Protein AF-A0A261CWB8-F1 (afdb_monomer_lite)

pLDDT: mean 84.19, std 17.43, range [40.41, 98.06]

Structure (mmCIF, N/CA/C/O backbone):
data_AF-A0A261CWB8-F1
#
_entry.id   AF-A0A261CWB8-F1
#
loop_
_atom_site.group_PDB
_atom_site.id
_atom_site.type_symbol
_atom_site.label_atom_id
_atom_site.label_alt_id
_atom_site.label_comp_id
_atom_site.label_asym_id
_atom_site.label_entity_id
_atom_site.label_seq_id
_atom_site.pdbx_PDB_ins_code
_atom_site.Cartn_x
_atom_site.Cartn_y
_atom_site.Cartn_z
_atom_site.occupancy
_atom_site.B_iso_or_equiv
_atom_site.auth_seq_id
_atom_site.auth_comp_id
_atom_site.auth_asym_id
_atom_site.auth_atom_id
_atom_site.pdbx_PDB_model_num
ATOM 1 N N . MET A 1 1 ? 9.024 10.465 -7.600 1.00 48.22 1 MET A N 1
ATOM 2 C CA . MET A 1 1 ? 10.133 10.387 -8.581 1.00 48.22 1 MET A CA 1
ATOM 3 C C . MET A 1 1 ? 10.247 8.922 -8.986 1.00 48.22 1 MET A C 1
ATOM 5 O O . MET A 1 1 ? 10.289 8.103 -8.082 1.00 48.22 1 MET A O 1
ATOM 9 N N . ARG A 1 2 ? 10.174 8.557 -10.276 1.00 52.19 2 ARG A N 1
ATOM 10 C CA . ARG A 1 2 ? 10.293 7.148 -10.704 1.00 52.19 2 ARG A CA 1
ATOM 11 C C . ARG A 1 2 ? 11.765 6.829 -10.959 1.00 52.19 2 ARG A C 1
ATOM 13 O O . ARG A 1 2 ? 12.374 7.481 -11.802 1.00 52.19 2 ARG A O 1
ATOM 20 N N . ASN A 1 3 ? 12.315 5.835 -10.265 1.00 57.06 3 ASN A N 1
ATOM 21 C CA . ASN A 1 3 ? 13.635 5.301 -10.591 1.00 57.06 3 ASN A CA 1
ATOM 22 C C . ASN A 1 3 ? 13.502 4.387 -11.813 1.00 57.06 3 ASN A C 1
ATOM 24 O O . ASN A 1 3 ? 13.061 3.242 -11.721 1.00 57.06 3 ASN A O 1
ATOM 28 N N . ILE A 1 4 ? 13.830 4.938 -12.979 1.00 59.16 4 ILE A N 1
ATOM 29 C CA . ILE A 1 4 ? 13.837 4.223 -14.253 1.00 59.16 4 ILE A CA 1
ATOM 30 C C . ILE A 1 4 ? 15.290 3.917 -14.591 1.00 59.16 4 ILE A C 1
ATOM 32 O O . ILE A 1 4 ? 16.113 4.826 -14.690 1.00 59.16 4 ILE A O 1
ATOM 36 N N . VAL A 1 5 ? 15.604 2.638 -14.774 1.00 58.69 5 VAL A N 1
ATOM 37 C CA . VAL A 1 5 ? 16.935 2.194 -15.189 1.00 58.69 5 VAL A CA 1
ATOM 38 C C . VAL A 1 5 ? 16.822 1.620 -16.595 1.00 58.69 5 VAL A C 1
ATOM 40 O O . VAL A 1 5 ? 15.931 0.821 -16.885 1.00 58.69 5 VAL A O 1
ATOM 43 N N . ARG A 1 6 ? 17.720 2.025 -17.496 1.00 47.94 6 ARG A N 1
ATOM 44 C CA . ARG A 1 6 ? 17.833 1.385 -18.811 1.00 47.94 6 ARG A CA 1
ATOM 45 C C . ARG A 1 6 ? 18.583 0.069 -18.666 1.00 47.94 6 ARG A C 1
ATOM 47 O O . ARG A 1 6 ? 19.760 0.068 -18.320 1.00 47.94 6 ARG A O 1
ATOM 54 N N . VAL A 1 7 ? 17.903 -1.029 -18.975 1.00 55.81 7 VAL A N 1
ATOM 55 C CA . VAL A 1 7 ? 18.493 -2.368 -19.085 1.00 55.81 7 VAL A CA 1
ATOM 56 C C . VAL A 1 7 ? 18.145 -2.885 -20.479 1.00 55.81 7 VAL A C 1
ATOM 58 O O . VAL A 1 7 ? 16.973 -2.914 -20.849 1.00 55.81 7 VAL A O 1
ATOM 61 N N . ASP A 1 8 ? 19.156 -3.222 -21.281 1.00 48.78 8 ASP A N 1
ATOM 62 C CA . ASP A 1 8 ? 19.003 -3.736 -22.656 1.00 48.78 8 ASP A CA 1
ATOM 63 C C . ASP A 1 8 ? 18.165 -2.841 -23.592 1.00 48.78 8 ASP A C 1
ATOM 65 O O . ASP A 1 8 ? 17.344 -3.311 -24.378 1.00 48.78 8 ASP A O 1
ATOM 69 N N . GLY A 1 9 ? 18.323 -1.517 -23.483 1.00 56.03 9 GLY A N 1
ATOM 70 C CA . GLY A 1 9 ? 17.604 -0.549 -24.325 1.00 56.03 9 GLY A CA 1
ATOM 71 C C . GLY A 1 9 ? 16.118 -0.375 -23.987 1.00 56.03 9 GLY A C 1
ATOM 72 O O . GLY A 1 9 ? 15.451 0.440 -24.622 1.00 56.03 9 GLY A O 1
ATOM 73 N N . LYS A 1 10 ? 15.605 -1.080 -22.971 1.00 52.06 10 LYS A N 1
ATOM 74 C CA . LYS A 1 10 ? 14.262 -0.883 -22.418 1.00 52.06 10 LYS A CA 1
ATOM 75 C C . LYS A 1 10 ? 14.351 -0.132 -21.093 1.00 52.06 10 LYS A C 1
ATOM 77 O O . LYS A 1 10 ? 15.201 -0.419 -20.250 1.00 52.06 10 LYS A O 1
ATOM 82 N N . GLU A 1 11 ? 13.472 0.845 -20.915 1.00 60.31 11 GLU A N 1
ATOM 83 C CA . GLU A 1 11 ? 13.252 1.480 -19.618 1.00 60.31 11 GLU A CA 1
ATOM 84 C C . GLU A 1 11 ? 12.562 0.464 -18.707 1.00 60.31 11 GLU A C 1
ATOM 86 O O . GLU A 1 11 ? 11.445 0.036 -18.986 1.00 60.31 11 GLU A O 1
ATOM 91 N N . ARG A 1 12 ? 13.259 0.019 -17.657 1.00 61.81 12 ARG A N 1
ATOM 92 C CA . ARG A 1 12 ? 12.686 -0.831 -16.615 1.00 61.81 12 ARG A CA 1
ATOM 93 C C . ARG A 1 12 ? 12.495 -0.010 -15.356 1.00 61.81 12 ARG A C 1
ATOM 95 O O . ARG A 1 12 ? 13.402 0.703 -14.917 1.00 61.81 12 ARG A O 1
ATOM 102 N N . PHE A 1 13 ? 11.312 -0.129 -14.772 1.00 64.56 13 PHE A N 1
ATOM 103 C CA . PHE A 1 13 ? 11.066 0.375 -13.437 1.00 64.56 13 PHE A CA 1
ATOM 104 C C . PHE A 1 13 ? 11.882 -0.457 -12.445 1.00 64.56 13 PHE A C 1
ATOM 106 O O . PHE A 1 13 ? 11.798 -1.684 -12.432 1.00 64.56 13 PHE A O 1
ATOM 113 N N . VAL A 1 14 ? 12.716 0.208 -11.646 1.00 65.88 14 VAL A N 1
ATOM 114 C CA . VAL A 1 14 ? 13.381 -0.426 -10.506 1.00 65.88 14 VAL A CA 1
ATOM 115 C C . VAL A 1 14 ? 12.728 0.159 -9.263 1.00 65.88 14 VAL A C 1
ATOM 117 O O . VAL A 1 14 ? 13.054 1.290 -8.886 1.00 65.88 14 VAL A O 1
ATOM 120 N N . PRO A 1 15 ? 11.765 -0.549 -8.650 1.00 71.12 15 PRO A N 1
ATOM 121 C CA . PRO A 1 15 ? 11.093 -0.033 -7.474 1.00 71.12 15 PRO A CA 1
ATOM 122 C C . PRO A 1 15 ? 12.106 0.150 -6.344 1.00 71.12 15 PRO A C 1
ATOM 124 O O . PRO A 1 15 ? 12.845 -0.767 -5.988 1.00 71.12 15 PRO A O 1
ATOM 127 N N . SER A 1 16 ? 12.137 1.352 -5.773 1.00 85.62 16 SER A N 1
ATOM 128 C CA . SER A 1 16 ? 12.710 1.567 -4.447 1.00 85.62 16 SER A CA 1
ATOM 129 C C . SER A 1 16 ? 11.615 1.409 -3.396 1.00 85.62 16 SER A C 1
ATOM 131 O O . SER A 1 16 ? 10.428 1.572 -3.701 1.00 85.62 16 SER A O 1
ATOM 133 N N . ILE A 1 17 ? 12.005 1.141 -2.149 1.00 90.62 17 ILE A N 1
ATOM 134 C CA . ILE A 1 17 ? 11.069 1.065 -1.019 1.00 90.62 17 ILE A CA 1
ATOM 135 C C . ILE A 1 17 ? 10.252 2.359 -0.922 1.00 90.62 17 ILE A C 1
ATOM 137 O O . ILE A 1 17 ? 9.040 2.309 -0.739 1.00 90.62 17 ILE A O 1
ATOM 141 N N . GLU A 1 18 ? 10.886 3.517 -1.113 1.00 90.69 18 GLU A N 1
ATOM 142 C CA . GLU A 1 18 ? 10.231 4.829 -1.081 1.00 90.69 18 GLU A CA 1
ATOM 143 C C . GLU A 1 18 ? 9.221 4.991 -2.214 1.00 90.69 18 GLU A C 1
ATOM 145 O O . GLU A 1 18 ? 8.178 5.611 -2.023 1.00 90.69 18 GLU A O 1
ATOM 150 N N . THR A 1 19 ? 9.508 4.428 -3.390 1.00 90.12 19 THR A N 1
ATOM 151 C CA . THR A 1 19 ? 8.592 4.516 -4.531 1.00 90.12 19 THR A CA 1
ATOM 152 C C . THR A 1 19 ? 7.354 3.656 -4.304 1.00 90.12 19 THR A C 1
ATOM 154 O O . THR A 1 19 ? 6.242 4.142 -4.500 1.00 90.12 19 THR A O 1
ATOM 157 N N . ILE A 1 20 ? 7.539 2.416 -3.834 1.00 92.31 20 ILE A N 1
ATOM 158 C CA . ILE A 1 20 ? 6.433 1.523 -3.456 1.00 92.31 20 ILE A CA 1
ATOM 159 C C . ILE A 1 20 ? 5.598 2.186 -2.354 1.00 92.31 20 ILE A C 1
ATOM 161 O O . ILE A 1 20 ? 4.376 2.254 -2.459 1.00 92.31 20 ILE A O 1
ATOM 165 N N . ARG A 1 21 ? 6.260 2.726 -1.322 1.00 94.62 21 ARG A N 1
ATOM 166 C CA . ARG A 1 21 ? 5.613 3.426 -0.207 1.00 94.62 21 ARG A CA 1
ATOM 167 C C . ARG A 1 21 ? 4.755 4.583 -0.688 1.00 94.62 21 ARG A C 1
ATOM 169 O O . ARG A 1 21 ? 3.573 4.621 -0.377 1.00 94.62 21 ARG A O 1
ATOM 176 N N . PHE A 1 22 ? 5.340 5.493 -1.461 1.00 93.50 22 PHE A N 1
ATOM 177 C CA . PHE A 1 22 ? 4.653 6.684 -1.945 1.00 93.50 22 PHE A CA 1
ATOM 178 C C . PHE A 1 22 ? 3.409 6.336 -2.768 1.00 93.50 22 PHE A C 1
ATOM 180 O O . PHE A 1 22 ? 2.365 6.971 -2.621 1.00 93.50 22 PHE A O 1
ATOM 187 N N . GLU A 1 23 ? 3.504 5.327 -3.635 1.00 94.56 23 GLU A N 1
ATOM 188 C CA . GLU A 1 23 ? 2.369 4.905 -4.447 1.00 94.56 23 GLU A CA 1
ATOM 189 C C . GLU A 1 23 ? 1.262 4.260 -3.607 1.00 94.56 23 GLU A C 1
ATOM 191 O O . GLU A 1 23 ? 0.094 4.616 -3.768 1.00 94.56 23 GLU A O 1
ATOM 196 N N . LEU A 1 24 ? 1.614 3.356 -2.690 1.00 95.00 24 LEU A N 1
ATOM 197 C CA . LEU A 1 24 ? 0.650 2.726 -1.788 1.00 95.00 24 LEU A CA 1
ATOM 198 C C . LEU A 1 24 ? -0.030 3.747 -0.874 1.00 95.00 24 LEU A C 1
ATOM 200 O O . LEU A 1 24 ? -1.248 3.718 -0.741 1.00 95.00 24 LEU A O 1
ATOM 204 N N . GLU A 1 25 ? 0.722 4.691 -0.305 1.00 94.81 25 GLU A N 1
ATOM 205 C CA . GLU A 1 25 ? 0.156 5.802 0.467 1.00 94.81 25 GLU A CA 1
ATOM 206 C C . GLU A 1 25 ? -0.823 6.612 -0.386 1.00 94.81 25 GLU A C 1
ATOM 208 O O . GLU A 1 25 ? -1.930 6.901 0.056 1.00 94.81 25 GLU A O 1
ATOM 213 N N . GLY A 1 26 ? -0.466 6.931 -1.634 1.00 94.69 26 GLY A N 1
ATOM 214 C CA . GLY A 1 26 ? -1.362 7.616 -2.565 1.00 94.69 26 GLY A CA 1
ATOM 215 C C . GLY A 1 26 ? -2.651 6.839 -2.855 1.00 94.69 26 GLY A C 1
ATOM 216 O O . GLY A 1 26 ? -3.717 7.444 -2.935 1.00 94.69 26 GLY A O 1
ATOM 217 N N . ARG A 1 27 ? -2.560 5.510 -2.973 1.00 94.44 27 ARG A N 1
ATOM 218 C CA . ARG A 1 27 ? -3.691 4.602 -3.230 1.00 94.44 27 ARG A CA 1
ATOM 219 C C . ARG A 1 27 ? -4.581 4.343 -2.020 1.00 94.44 27 ARG A C 1
ATOM 221 O O . ARG A 1 27 ? -5.658 3.807 -2.221 1.00 94.44 27 ARG A O 1
ATOM 228 N N . LEU A 1 28 ? -4.122 4.635 -0.806 1.00 95.31 28 LEU A N 1
ATOM 229 C CA . LEU A 1 28 ? -4.903 4.447 0.420 1.00 95.31 28 LEU A CA 1
ATOM 230 C C . LEU A 1 28 ? -5.564 5.743 0.907 1.00 95.31 28 LEU A C 1
ATOM 232 O O . LEU A 1 28 ? -6.445 5.688 1.759 1.00 95.31 28 LEU A O 1
ATOM 236 N N . ARG A 1 29 ? -5.179 6.906 0.364 1.00 93.88 29 ARG A N 1
ATOM 237 C CA . ARG A 1 29 ? -5.759 8.212 0.735 1.00 93.88 29 ARG A CA 1
ATOM 238 C C . ARG A 1 29 ? -7.262 8.308 0.505 1.00 93.88 29 ARG A C 1
ATOM 240 O O . ARG A 1 29 ? -7.952 8.998 1.240 1.00 93.88 29 ARG A O 1
ATOM 247 N N . ASP A 1 30 ? -7.770 7.659 -0.531 1.00 90.56 30 ASP A N 1
ATOM 248 C CA . ASP A 1 30 ? -9.190 7.686 -0.887 1.00 90.56 30 ASP A CA 1
ATOM 249 C C . ASP A 1 30 ? -10.073 6.893 0.087 1.00 90.56 30 ASP A C 1
ATOM 251 O O . ASP A 1 30 ? -11.274 7.140 0.169 1.00 9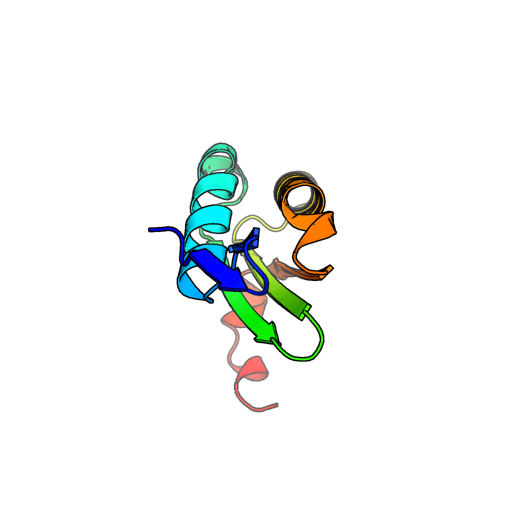0.56 30 ASP A O 1
ATOM 255 N N . VAL A 1 31 ? -9.477 5.964 0.834 1.00 93.88 31 VAL A N 1
ATOM 256 C CA . VAL A 1 31 ? -10.142 5.137 1.849 1.00 93.88 31 VAL A CA 1
ATOM 257 C C . VAL A 1 31 ? -9.685 5.480 3.272 1.00 93.88 31 VAL A C 1
ATOM 259 O O . VAL A 1 31 ? -10.127 4.841 4.226 1.00 93.88 31 VAL A O 1
ATOM 262 N N . GLU A 1 32 ? -8.841 6.507 3.436 1.00 94.00 32 GLU A N 1
ATOM 263 C CA . GLU A 1 32 ? -8.210 6.901 4.706 1.00 94.00 32 GLU A CA 1
ATOM 264 C C . GLU A 1 32 ? -9.236 7.178 5.814 1.00 94.00 32 GLU A C 1
ATOM 266 O O . GLU A 1 32 ? -9.067 6.719 6.944 1.00 94.00 32 GLU A O 1
ATOM 271 N N . GLU A 1 33 ? -10.345 7.846 5.483 1.00 94.31 33 GLU A N 1
ATOM 272 C CA . GLU A 1 33 ? -11.433 8.119 6.434 1.00 94.31 33 GLU A CA 1
ATOM 273 C C . GLU A 1 33 ? -12.063 6.831 6.992 1.00 94.31 33 GLU A C 1
ATOM 275 O O . GLU A 1 33 ? -12.448 6.778 8.160 1.00 94.31 33 GLU A O 1
ATOM 280 N N . SER A 1 34 ? -12.136 5.776 6.174 1.00 94.56 34 SER A N 1
ATOM 281 C CA . SER A 1 34 ? -12.725 4.490 6.551 1.00 94.56 34 SER A CA 1
ATOM 282 C C . SER A 1 34 ? -11.737 3.608 7.316 1.00 94.56 34 SER A C 1
ATOM 284 O O . SER A 1 34 ? -12.109 2.987 8.311 1.00 94.56 34 SER A O 1
ATOM 286 N N . ILE A 1 35 ? -10.476 3.540 6.880 1.00 94.38 35 ILE A N 1
ATOM 287 C CA . ILE A 1 35 ? -9.457 2.642 7.461 1.00 94.38 35 ILE A CA 1
ATOM 288 C C . ILE A 1 35 ? -8.779 3.233 8.711 1.00 94.38 35 ILE A C 1
ATOM 290 O O . ILE A 1 35 ? -8.226 2.495 9.534 1.00 94.38 35 ILE A O 1
ATOM 294 N N . GLY A 1 36 ? -8.857 4.554 8.891 1.00 92.75 36 GLY A N 1
ATOM 295 C CA . GLY A 1 36 ? -8.202 5.280 9.974 1.00 92.75 36 GLY A CA 1
ATOM 296 C C . GLY A 1 36 ? -6.687 5.380 9.779 1.00 92.75 36 GLY A C 1
ATOM 297 O O . GLY A 1 36 ? -6.171 5.291 8.664 1.00 92.75 36 GLY A O 1
ATOM 298 N N . LYS A 1 37 ? -5.932 5.567 10.874 1.00 87.44 37 LYS A N 1
ATOM 299 C CA . LYS A 1 37 ? -4.467 5.672 10.772 1.00 87.44 37 LYS A CA 1
ATOM 300 C C . LYS A 1 37 ? -3.896 4.392 10.177 1.00 87.44 37 LYS A C 1
ATOM 302 O O . LYS A 1 37 ? -4.266 3.295 10.605 1.00 87.44 37 LYS A O 1
ATOM 307 N N . THR A 1 38 ? -2.962 4.573 9.250 1.00 91.12 38 THR A N 1
ATOM 308 C CA . THR A 1 38 ? -2.294 3.488 8.537 1.00 91.12 38 THR A CA 1
ATOM 309 C C . THR A 1 38 ? -0.787 3.537 8.762 1.00 91.12 38 THR A C 1
ATOM 311 O O . THR A 1 38 ? -0.180 4.605 8.694 1.00 91.12 38 THR A O 1
ATOM 314 N N . HIS A 1 39 ? -0.172 2.380 8.999 1.00 92.12 39 HIS A N 1
ATOM 315 C CA . HIS A 1 39 ? 1.279 2.210 8.980 1.00 92.12 39 HIS A CA 1
ATOM 316 C C . HIS A 1 39 ? 1.667 1.151 7.945 1.00 92.12 39 HIS A C 1
ATOM 318 O O . HIS A 1 39 ? 1.111 0.055 7.939 1.00 92.12 39 HIS A O 1
ATOM 324 N N . LEU A 1 40 ? 2.627 1.477 7.075 1.00 93.88 40 LEU A N 1
ATOM 325 C CA . LEU A 1 40 ? 3.111 0.571 6.032 1.00 93.88 40 LEU A CA 1
ATOM 326 C C . LEU A 1 40 ? 4.526 0.078 6.346 1.00 93.88 40 LEU A C 1
ATOM 328 O O . LEU A 1 40 ? 5.480 0.864 6.371 1.00 93.88 40 LEU A O 1
ATOM 332 N N . SER A 1 41 ? 4.671 -1.233 6.500 1.00 93.75 41 SER A N 1
ATOM 333 C CA . SER A 1 41 ? 5.961 -1.924 6.500 1.00 93.75 41 SER A CA 1
ATOM 334 C C . SER A 1 41 ? 6.226 -2.463 5.100 1.00 93.75 41 SER A C 1
ATOM 336 O O . SER A 1 41 ? 5.376 -3.148 4.538 1.00 93.75 41 SER A O 1
ATOM 338 N N . ILE A 1 42 ? 7.367 -2.120 4.501 1.00 94.81 42 ILE A N 1
ATOM 339 C CA . ILE A 1 42 ? 7.679 -2.485 3.113 1.00 94.81 42 ILE A CA 1
ATOM 340 C C . ILE A 1 42 ? 9.087 -3.056 3.054 1.00 94.81 42 ILE A C 1
ATOM 342 O O . ILE A 1 42 ? 10.043 -2.414 3.493 1.00 94.81 42 ILE A O 1
ATOM 346 N N . ARG A 1 43 ? 9.214 -4.243 2.461 1.00 94.56 43 ARG A N 1
ATOM 347 C CA . ARG A 1 43 ? 10.491 -4.891 2.157 1.00 94.56 43 ARG A CA 1
ATOM 348 C C . ARG A 1 43 ? 10.573 -5.158 0.661 1.00 94.56 43 ARG A C 1
ATOM 350 O O . ARG A 1 43 ? 9.666 -5.748 0.083 1.00 94.56 43 ARG A O 1
ATOM 357 N N . TRP A 1 44 ? 11.674 -4.739 0.049 1.00 92.88 44 TRP A N 1
ATOM 358 C CA . TRP A 1 44 ? 11.960 -4.998 -1.359 1.00 92.88 44 TRP A CA 1
ATOM 359 C C . TRP A 1 44 ? 13.039 -6.072 -1.495 1.00 92.88 44 TRP A C 1
ATOM 361 O O . TRP A 1 44 ? 14.136 -5.923 -0.955 1.00 92.88 44 TRP A O 1
ATOM 371 N N . GLU A 1 45 ? 12.732 -7.144 -2.225 1.00 92.69 45 GLU A N 1
ATOM 372 C CA . GLU A 1 45 ? 13.647 -8.246 -2.513 1.00 92.69 45 GLU A CA 1
ATOM 373 C C . GLU A 1 45 ? 13.999 -8.255 -4.015 1.00 92.69 45 GLU A C 1
ATOM 375 O O . GLU A 1 45 ? 13.295 -8.865 -4.824 1.00 92.69 45 GLU A O 1
ATOM 380 N N . PRO A 1 46 ? 15.090 -7.586 -4.436 1.00 87.12 46 PRO A N 1
ATOM 381 C CA . PRO A 1 46 ? 15.385 -7.374 -5.856 1.00 87.12 46 PRO A CA 1
ATOM 382 C C . PRO A 1 46 ? 15.702 -8.664 -6.621 1.00 87.12 46 PRO A C 1
ATOM 384 O O . PRO A 1 46 ? 15.409 -8.759 -7.810 1.00 87.12 46 PRO A O 1
ATOM 387 N N . MET A 1 47 ? 16.293 -9.657 -5.950 1.00 88.62 47 MET A N 1
ATOM 388 C CA . MET A 1 47 ? 16.680 -10.927 -6.574 1.00 88.62 47 MET A CA 1
ATOM 389 C C . MET A 1 47 ? 15.467 -11.792 -6.926 1.00 88.62 47 MET A C 1
ATOM 391 O O . MET A 1 47 ? 15.434 -12.392 -7.996 1.00 88.62 47 MET A O 1
ATOM 395 N N . SER A 1 48 ? 14.474 -11.843 -6.037 1.00 91.44 48 SER A N 1
ATOM 396 C CA . SER A 1 48 ? 13.219 -12.576 -6.238 1.00 91.44 48 SER A CA 1
ATOM 397 C C . SER A 1 48 ? 12.161 -11.739 -6.962 1.00 91.44 48 SER A C 1
ATOM 399 O O . SER A 1 48 ? 11.158 -12.294 -7.402 1.00 91.44 48 SER A O 1
ATOM 401 N N . LYS A 1 49 ? 12.389 -10.425 -7.113 1.00 92.75 49 LYS A N 1
ATOM 402 C CA . LYS A 1 49 ? 11.403 -9.440 -7.580 1.00 92.75 49 LYS A CA 1
ATOM 403 C C . LYS A 1 49 ? 10.106 -9.533 -6.781 1.00 92.75 49 LYS A C 1
ATOM 405 O O . LYS A 1 49 ? 9.022 -9.647 -7.349 1.00 92.75 49 LYS A O 1
ATOM 410 N N . VAL A 1 50 ? 10.235 -9.508 -5.458 1.00 94.31 50 VAL A N 1
ATOM 411 C CA . VAL A 1 50 ? 9.098 -9.539 -4.535 1.00 94.31 50 VAL A CA 1
ATOM 412 C C . VAL A 1 50 ? 9.085 -8.263 -3.704 1.00 94.31 50 VAL A C 1
ATOM 414 O O . VAL A 1 50 ? 10.085 -7.895 -3.085 1.00 94.31 50 VAL A O 1
ATOM 417 N N . ALA A 1 51 ? 7.936 -7.596 -3.673 1.00 95.50 51 ALA A N 1
ATOM 418 C CA . ALA A 1 51 ? 7.634 -6.559 -2.701 1.00 95.50 51 ALA A CA 1
ATOM 419 C C . ALA A 1 51 ? 6.758 -7.165 -1.602 1.00 95.50 51 ALA A C 1
ATOM 421 O O . ALA A 1 51 ? 5.673 -7.665 -1.892 1.00 95.50 51 ALA A O 1
ATOM 422 N N . ARG A 1 52 ? 7.219 -7.117 -0.350 1.00 96.88 52 ARG A N 1
ATOM 423 C CA . ARG A 1 52 ? 6.420 -7.526 0.810 1.00 96.88 52 ARG A CA 1
ATOM 424 C C . ARG A 1 52 ? 5.862 -6.307 1.519 1.00 96.88 52 ARG A C 1
ATOM 426 O O . ARG A 1 52 ? 6.630 -5.394 1.830 1.00 96.88 52 ARG A O 1
ATOM 433 N N . VAL A 1 53 ? 4.561 -6.299 1.782 1.00 96.44 53 VAL A N 1
ATOM 434 C CA . VAL A 1 53 ? 3.841 -5.149 2.337 1.00 96.44 53 VAL A CA 1
ATOM 435 C C . VAL A 1 53 ? 2.985 -5.571 3.527 1.00 96.44 53 VAL A C 1
ATOM 437 O O . VAL A 1 53 ? 2.025 -6.313 3.377 1.00 96.44 53 VAL A O 1
ATOM 440 N N . GLY A 1 54 ? 3.297 -5.049 4.709 1.00 96.44 54 GLY A N 1
ATOM 441 C CA . GLY A 1 54 ? 2.406 -5.101 5.866 1.00 96.44 54 GLY A CA 1
ATOM 442 C C . GLY A 1 54 ? 1.628 -3.795 5.981 1.00 96.44 54 GLY A C 1
ATOM 443 O O . GLY A 1 54 ? 2.241 -2.742 6.175 1.00 96.44 54 GLY A O 1
ATOM 444 N N . ALA A 1 55 ? 0.301 -3.851 5.869 1.00 95.56 55 ALA A N 1
ATOM 445 C CA . ALA A 1 55 ? -0.586 -2.709 6.062 1.00 95.56 55 ALA A CA 1
ATOM 446 C C . ALA A 1 55 ? -1.276 -2.800 7.427 1.00 95.56 55 ALA A C 1
ATOM 448 O O . ALA A 1 55 ? -2.155 -3.631 7.643 1.00 95.56 55 ALA A O 1
ATOM 449 N N . CYS A 1 56 ? -0.881 -1.933 8.355 1.00 94.94 56 CYS A N 1
ATOM 450 C CA . CYS A 1 56 ? -1.483 -1.865 9.682 1.00 94.94 56 CYS A CA 1
ATOM 451 C C . CYS A 1 56 ? -2.553 -0.776 9.681 1.00 94.94 56 CYS A C 1
ATOM 453 O O . CYS A 1 56 ? -2.208 0.379 9.431 1.00 94.94 56 CYS A O 1
ATOM 455 N N . ILE A 1 57 ? -3.811 -1.110 9.971 1.00 95.12 57 ILE A N 1
ATOM 456 C CA . ILE A 1 57 ? -4.927 -0.147 9.956 1.00 95.12 57 ILE A CA 1
ATOM 457 C C . ILE A 1 57 ? -5.624 -0.050 11.308 1.00 95.12 57 ILE A C 1
ATOM 459 O O . ILE A 1 57 ? -5.714 -1.026 12.050 1.00 95.12 57 ILE A O 1
ATOM 463 N N . THR A 1 58 ? -6.126 1.138 11.636 1.00 93.94 58 THR A N 1
ATOM 464 C CA . THR A 1 58 ? -6.797 1.385 12.923 1.00 93.94 58 THR A CA 1
ATOM 465 C C . THR A 1 58 ? -8.172 0.734 12.972 1.00 93.94 58 THR A C 1
ATOM 467 O O . THR A 1 58 ? -8.487 0.008 13.912 1.00 93.94 58 THR A O 1
ATOM 470 N N . ASN A 1 59 ? -8.989 0.969 11.947 1.00 94.75 59 ASN A N 1
ATOM 471 C CA . ASN A 1 59 ? -10.357 0.472 11.890 1.00 94.75 59 ASN A CA 1
ATOM 472 C C . ASN A 1 59 ? -10.363 -0.927 11.272 1.00 94.75 59 ASN A C 1
ATOM 474 O O . ASN A 1 59 ? -10.803 -1.121 10.143 1.00 94.75 59 ASN A O 1
ATOM 478 N N . TYR A 1 60 ? -9.829 -1.912 11.990 1.00 93.56 60 TYR A N 1
ATOM 479 C CA . TYR A 1 60 ? -9.748 -3.285 11.494 1.00 93.56 60 TYR A CA 1
ATOM 480 C C . TYR A 1 60 ? -11.090 -4.019 11.635 1.00 93.56 60 TYR A C 1
ATOM 482 O O . TYR A 1 60 ? -11.274 -4.893 12.481 1.00 93.56 60 TYR A O 1
ATOM 490 N N . THR A 1 61 ? -12.050 -3.643 10.796 1.00 95.94 61 THR A N 1
ATOM 491 C CA . THR A 1 61 ? -13.291 -4.392 10.569 1.00 95.94 61 THR A CA 1
ATOM 492 C C . THR A 1 61 ? -13.289 -4.980 9.156 1.00 95.94 61 THR A C 1
ATOM 494 O O . THR A 1 61 ? -12.340 -4.788 8.390 1.00 95.94 61 THR A O 1
ATOM 497 N N . TRP A 1 62 ? -14.320 -5.750 8.804 1.00 95.88 62 TRP A N 1
ATOM 498 C CA . TRP A 1 62 ? -14.390 -6.410 7.500 1.00 95.88 62 TRP A CA 1
ATOM 499 C C . TRP A 1 62 ? -14.324 -5.408 6.340 1.00 95.88 62 TRP A C 1
ATOM 501 O O . TRP A 1 62 ? -13.481 -5.553 5.458 1.00 95.88 62 TRP A O 1
ATOM 511 N N . GLU A 1 63 ? -15.155 -4.367 6.353 1.00 96.94 63 GLU A N 1
ATOM 512 C CA . GLU A 1 63 ? -15.271 -3.420 5.241 1.00 96.94 63 GLU A CA 1
ATOM 513 C C . GLU A 1 63 ? -13.973 -2.630 4.982 1.00 96.94 63 GLU A C 1
ATOM 515 O O . GLU A 1 63 ? -13.500 -2.651 3.845 1.00 96.94 63 GLU A O 1
ATOM 520 N N . PRO A 1 64 ? -13.322 -1.997 5.979 1.00 96.12 64 PRO A N 1
ATOM 521 C CA . PRO A 1 64 ? -12.046 -1.317 5.777 1.00 96.12 64 PRO A CA 1
ATOM 522 C C . PRO A 1 64 ? -10.929 -2.276 5.353 1.00 96.12 64 PRO A C 1
ATOM 524 O O . PRO A 1 64 ? -10.125 -1.937 4.487 1.00 96.12 64 PRO A O 1
ATOM 527 N N . ARG A 1 65 ? -10.897 -3.505 5.891 1.00 96.88 65 ARG A N 1
ATOM 528 C CA . ARG A 1 65 ? -9.940 -4.532 5.452 1.00 96.88 65 ARG A CA 1
ATOM 529 C C . ARG A 1 65 ? -10.124 -4.872 3.973 1.00 96.88 65 ARG A C 1
ATOM 531 O O . ARG A 1 65 ? -9.134 -4.983 3.253 1.00 96.88 65 ARG A O 1
ATOM 538 N N . MET A 1 66 ? -11.366 -5.014 3.511 1.00 98.06 66 MET A N 1
ATOM 539 C CA . MET A 1 66 ? -11.662 -5.277 2.100 1.00 98.06 66 MET A CA 1
ATOM 540 C C . MET A 1 66 ? -11.263 -4.104 1.200 1.00 98.06 66 MET A C 1
ATOM 542 O O . MET A 1 66 ? -10.699 -4.330 0.135 1.00 98.06 66 MET A O 1
ATOM 546 N N . GLN A 1 67 ? -11.455 -2.862 1.649 1.00 97.50 67 GLN A N 1
ATOM 547 C CA . GLN A 1 67 ? -11.002 -1.678 0.911 1.00 97.50 67 GLN A CA 1
ATOM 548 C C . GLN A 1 67 ? -9.475 -1.656 0.733 1.00 97.50 67 GLN A C 1
ATOM 550 O O . GLN A 1 67 ? -8.982 -1.426 -0.372 1.00 97.50 67 GLN A O 1
ATOM 555 N N . VAL A 1 68 ? -8.709 -1.956 1.789 1.00 97.19 68 VAL A N 1
ATOM 556 C CA . VAL A 1 68 ? -7.242 -2.070 1.694 1.00 97.19 68 VAL A CA 1
ATOM 557 C C . VAL A 1 68 ? -6.843 -3.208 0.755 1.00 97.19 68 VAL A C 1
ATOM 559 O O . VAL A 1 68 ? -5.980 -3.022 -0.104 1.00 97.19 68 VAL A O 1
ATOM 562 N N . LEU A 1 69 ? -7.492 -4.371 0.878 1.00 97.31 69 LEU A N 1
ATOM 563 C CA . LEU A 1 69 ? -7.249 -5.529 0.018 1.00 97.31 69 LEU A CA 1
ATOM 564 C C . LEU A 1 69 ? -7.448 -5.181 -1.462 1.00 97.31 69 LEU A C 1
ATOM 566 O O . LEU A 1 69 ? -6.589 -5.490 -2.283 1.00 97.31 69 LEU A O 1
ATOM 570 N N . GLU A 1 70 ? -8.543 -4.503 -1.807 1.00 97.50 70 GLU A N 1
ATOM 571 C CA . GLU A 1 70 ? -8.817 -4.073 -3.180 1.00 97.50 70 GLU A CA 1
ATOM 572 C C . GLU A 1 70 ? -7.710 -3.167 -3.730 1.00 97.50 70 GLU A C 1
ATOM 574 O O . GLU A 1 70 ? -7.264 -3.354 -4.865 1.00 97.50 70 GLU A O 1
ATOM 579 N N . ARG A 1 71 ? -7.215 -2.217 -2.928 1.00 96.69 71 ARG A N 1
ATOM 580 C CA . ARG A 1 71 ? -6.126 -1.314 -3.333 1.00 96.69 71 ARG A CA 1
ATOM 581 C C . ARG A 1 71 ? -4.794 -2.041 -3.508 1.00 96.69 71 ARG A C 1
ATOM 583 O O . ARG A 1 71 ? -4.080 -1.752 -4.471 1.00 96.69 71 ARG A O 1
ATOM 590 N N . LEU A 1 72 ? -4.482 -3.011 -2.648 1.00 96.56 72 LEU A N 1
ATOM 591 C CA . LEU A 1 72 ? -3.283 -3.850 -2.771 1.00 96.56 72 LEU A CA 1
ATOM 592 C C . LEU A 1 72 ? -3.348 -4.762 -4.004 1.00 96.56 72 LEU A C 1
ATOM 594 O O . LEU A 1 72 ? -2.375 -4.853 -4.751 1.00 96.56 72 LEU A O 1
ATOM 598 N N . VAL A 1 73 ? -4.506 -5.361 -4.287 1.00 96.56 73 VAL A N 1
ATOM 599 C CA . VAL A 1 73 ? -4.717 -6.165 -5.502 1.00 96.56 73 VAL A CA 1
ATOM 600 C C . VAL A 1 73 ? -4.584 -5.304 -6.760 1.00 96.56 73 VAL A C 1
ATOM 602 O O . VAL A 1 73 ? -3.914 -5.704 -7.711 1.00 96.56 73 VAL A O 1
ATOM 605 N N . GLN A 1 74 ? -5.154 -4.097 -6.772 1.00 96.31 74 GLN A N 1
ATOM 606 C CA . GLN A 1 74 ? -4.996 -3.155 -7.888 1.00 96.31 74 GLN A CA 1
ATOM 607 C C . GLN A 1 74 ? -3.539 -2.712 -8.073 1.00 96.31 74 GLN A C 1
ATOM 609 O O . GLN A 1 74 ? -3.094 -2.520 -9.205 1.00 96.31 74 GLN A O 1
ATOM 614 N N . PHE A 1 75 ? -2.790 -2.541 -6.981 1.00 95.19 75 PHE A N 1
ATOM 615 C CA . PHE A 1 75 ? -1.359 -2.255 -7.036 1.00 95.19 75 PHE A CA 1
ATOM 616 C C . PHE A 1 75 ? -0.583 -3.425 -7.655 1.00 95.19 75 PHE A C 1
ATOM 618 O O . PHE A 1 75 ? 0.177 -3.215 -8.597 1.00 95.19 75 PHE A O 1
ATOM 625 N N . GLN A 1 76 ? -0.842 -4.661 -7.215 1.00 95.06 76 GLN A N 1
ATOM 626 C CA . GLN A 1 76 ? -0.238 -5.860 -7.802 1.00 95.06 76 GLN A CA 1
ATOM 627 C C . GLN A 1 76 ? -0.546 -5.983 -9.300 1.00 95.06 76 GLN A C 1
ATOM 629 O O . GLN A 1 76 ? 0.348 -6.275 -10.086 1.00 95.06 76 GLN A O 1
ATOM 634 N N . GLN A 1 77 ? -1.791 -5.739 -9.713 1.00 95.56 77 GLN A N 1
ATOM 635 C CA . GLN A 1 77 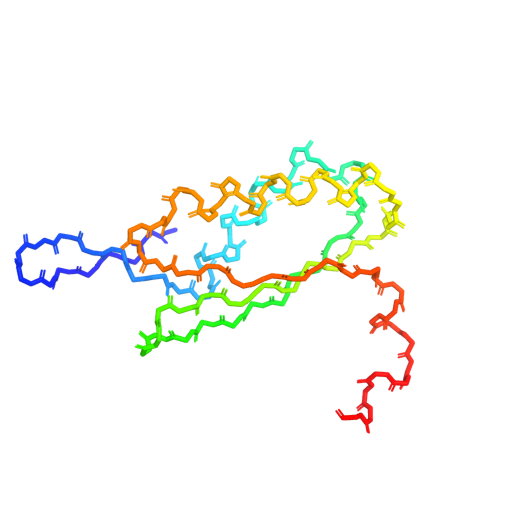? -2.180 -5.791 -11.126 1.00 95.56 77 GLN A CA 1
ATOM 636 C C . GLN A 1 77 ? -1.452 -4.737 -11.968 1.00 95.56 77 GLN A C 1
ATOM 638 O O . GLN A 1 77 ? -1.020 -5.038 -13.077 1.00 95.56 77 GLN A O 1
ATOM 643 N N . ALA A 1 78 ? -1.279 -3.521 -11.441 1.00 94.00 78 ALA A N 1
ATOM 644 C CA . ALA A 1 78 ? -0.569 -2.445 -12.132 1.00 94.00 78 ALA A CA 1
ATOM 645 C C . ALA A 1 78 ? 0.935 -2.725 -12.319 1.00 94.00 78 ALA A C 1
ATOM 647 O O . ALA A 1 78 ? 1.549 -2.142 -13.209 1.00 94.00 78 ALA A O 1
ATOM 648 N N . HIS A 1 79 ? 1.503 -3.619 -11.505 1.00 92.38 79 HIS A N 1
ATOM 649 C CA . HIS A 1 79 ? 2.924 -3.972 -11.495 1.00 92.38 79 HIS A CA 1
ATOM 650 C C . HIS A 1 79 ? 3.191 -5.454 -11.780 1.00 92.38 79 HIS A C 1
ATOM 652 O O . HIS A 1 79 ? 4.278 -5.950 -11.484 1.00 92.38 79 HIS A O 1
ATOM 658 N N . ALA A 1 80 ? 2.228 -6.165 -12.374 1.00 91.62 80 ALA A N 1
ATOM 659 C CA . ALA A 1 80 ? 2.314 -7.610 -12.582 1.00 91.62 80 ALA A CA 1
ATOM 660 C C . ALA A 1 80 ? 3.537 -8.034 -13.422 1.00 91.62 80 ALA A C 1
ATOM 662 O O . ALA A 1 80 ? 4.070 -9.125 -13.224 1.00 91.62 80 ALA A O 1
ATOM 663 N N . ASP A 1 81 ? 4.003 -7.160 -14.319 1.00 90.31 81 ASP A N 1
ATOM 664 C CA . ASP A 1 81 ? 5.194 -7.384 -15.149 1.00 90.31 81 ASP A CA 1
ATOM 665 C C . ASP A 1 81 ? 6.516 -7.012 -14.442 1.00 90.31 81 ASP A C 1
ATOM 667 O O . ASP A 1 81 ? 7.600 -7.413 -14.883 1.00 90.31 81 ASP A O 1
ATOM 671 N N . ASP A 1 82 ? 6.445 -6.250 -13.345 1.00 89.50 82 ASP A N 1
ATOM 672 C CA . ASP A 1 82 ? 7.607 -5.715 -12.635 1.00 89.50 82 ASP A CA 1
ATOM 673 C C . ASP A 1 82 ? 8.026 -6.615 -11.461 1.00 89.50 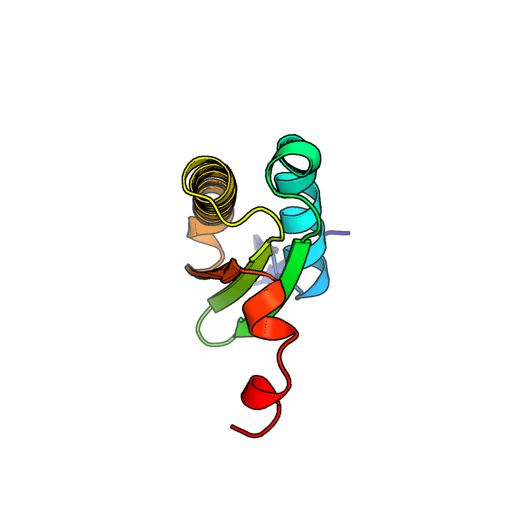82 ASP A C 1
ATOM 675 O O . ASP A 1 82 ? 9.207 -6.961 -11.333 1.00 89.50 82 ASP A O 1
ATOM 679 N N . PHE A 1 83 ? 7.072 -6.979 -10.596 1.00 91.81 83 PHE A N 1
ATOM 680 C CA . PHE A 1 83 ? 7.306 -7.742 -9.367 1.00 91.81 83 PHE A CA 1
ATOM 681 C C . PHE A 1 83 ? 6.044 -8.452 -8.861 1.00 91.81 83 PHE A C 1
ATOM 683 O O . PHE A 1 83 ? 4.918 -8.065 -9.163 1.00 91.81 83 PHE A O 1
ATOM 690 N N . ALA A 1 84 ? 6.234 -9.473 -8.024 1.00 94.69 84 ALA A N 1
ATOM 691 C CA . ALA A 1 84 ? 5.156 -10.067 -7.243 1.00 94.69 84 ALA A CA 1
ATOM 692 C C . ALA A 1 84 ? 4.934 -9.280 -5.944 1.00 94.69 84 ALA A C 1
ATOM 694 O O . ALA A 1 84 ? 5.890 -8.834 -5.304 1.00 94.69 84 ALA A O 1
ATOM 695 N N . LEU A 1 85 ? 3.671 -9.136 -5.546 1.00 96.06 85 LEU A N 1
ATOM 696 C CA . LEU A 1 85 ? 3.292 -8.538 -4.272 1.00 96.06 85 LEU A CA 1
ATOM 697 C C . LEU A 1 85 ? 2.912 -9.643 -3.287 1.00 96.06 85 LEU A C 1
ATOM 699 O O . LEU A 1 85 ? 2.058 -10.473 -3.585 1.00 96.06 85 LEU A O 1
ATOM 703 N N . ASP A 1 86 ? 3.535 -9.621 -2.119 1.00 97.25 86 ASP A N 1
ATOM 704 C CA . ASP A 1 86 ? 3.149 -10.412 -0.954 1.00 97.25 86 ASP A CA 1
ATOM 705 C C . ASP A 1 86 ? 2.684 -9.438 0.127 1.00 97.25 86 ASP A C 1
ATOM 707 O O . ASP A 1 86 ? 3.364 -8.443 0.391 1.00 97.25 86 ASP A O 1
ATOM 711 N N . PHE A 1 87 ? 1.507 -9.649 0.708 1.00 96.69 87 PHE A N 1
ATOM 712 C CA . PHE A 1 87 ? 0.950 -8.667 1.625 1.00 96.69 87 PHE A CA 1
ATOM 713 C C . PHE A 1 87 ? 0.124 -9.272 2.748 1.00 96.69 87 PHE A C 1
ATOM 715 O O . PHE A 1 87 ? -0.527 -10.303 2.590 1.00 96.69 87 PHE A O 1
ATOM 722 N N . ASP A 1 88 ? 0.111 -8.550 3.863 1.00 95.62 88 ASP A N 1
ATOM 723 C CA . ASP A 1 88 ? -0.748 -8.820 5.004 1.00 95.62 88 ASP A CA 1
ATOM 724 C C . ASP A 1 88 ? -1.406 -7.524 5.488 1.00 95.62 88 ASP A C 1
ATOM 726 O O . ASP A 1 88 ? -0.852 -6.427 5.344 1.00 95.62 88 ASP A O 1
ATOM 730 N N . ILE A 1 89 ? -2.608 -7.651 6.042 1.00 95.50 89 ILE A N 1
ATOM 731 C CA . ILE A 1 89 ? -3.380 -6.545 6.601 1.00 95.50 89 ILE A CA 1
ATOM 732 C C . ILE A 1 89 ? -3.659 -6.898 8.052 1.00 95.50 89 ILE A C 1
ATOM 734 O O . ILE A 1 89 ? -4.383 -7.853 8.330 1.00 95.50 89 ILE A O 1
ATOM 738 N N . VAL A 1 90 ? -3.113 -6.105 8.965 1.00 93.19 90 VAL A N 1
ATOM 739 C CA . VAL A 1 90 ? -3.165 -6.371 10.404 1.00 93.19 90 VAL A CA 1
ATOM 740 C C . VAL A 1 90 ? -3.775 -5.188 11.1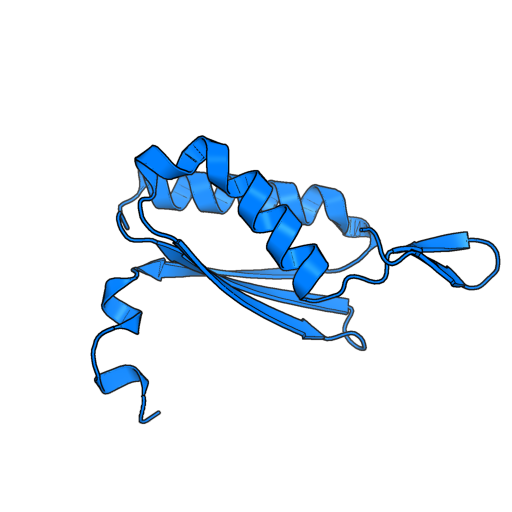53 1.00 93.19 90 VAL A C 1
ATOM 742 O O . VAL A 1 90 ? -3.727 -4.047 10.676 1.00 93.19 90 VAL A O 1
ATOM 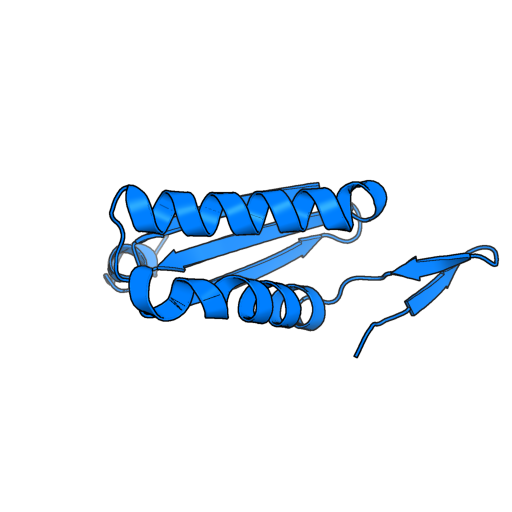745 N N . PRO A 1 91 ? -4.382 -5.420 12.324 1.00 92.69 91 PRO A N 1
ATOM 746 C CA . PRO A 1 91 ? -4.903 -4.332 13.130 1.00 92.69 91 PRO A CA 1
ATOM 747 C C . PRO A 1 91 ? -3.747 -3.558 13.789 1.00 92.69 91 PRO A C 1
ATOM 749 O O . PRO A 1 91 ? -2.786 -4.145 14.282 1.00 92.69 91 PRO A O 1
ATOM 752 N N . LEU A 1 92 ? -3.822 -2.223 13.794 1.00 85.50 92 LEU A N 1
ATOM 753 C CA . LEU A 1 92 ? -2.732 -1.356 14.266 1.00 85.50 92 LEU A CA 1
ATOM 754 C C . LEU A 1 92 ? -2.409 -1.556 15.755 1.00 85.50 92 LEU A C 1
ATOM 756 O O . LEU A 1 92 ? -1.253 -1.442 16.150 1.00 85.50 92 LEU A O 1
ATOM 760 N N . ASN A 1 93 ? -3.408 -1.875 16.576 1.00 74.88 93 ASN A N 1
ATOM 761 C CA . ASN A 1 93 ? -3.224 -2.148 18.003 1.00 74.88 93 ASN A CA 1
ATOM 762 C C . ASN A 1 93 ? -2.417 -3.430 18.268 1.00 74.88 93 ASN A C 1
ATOM 764 O O . ASN A 1 93 ? -1.634 -3.440 19.208 1.00 74.88 93 ASN A O 1
ATOM 768 N N . ALA A 1 94 ? -2.511 -4.460 17.418 1.00 63.00 94 ALA A N 1
ATOM 769 C CA . ALA A 1 94 ? -1.705 -5.680 17.566 1.00 63.00 94 ALA A CA 1
ATOM 770 C C . ALA A 1 94 ? -0.202 -5.454 17.322 1.00 63.00 94 ALA A C 1
ATOM 772 O O . ALA A 1 94 ? 0.609 -6.316 17.638 1.00 63.00 94 ALA A O 1
ATOM 773 N N . VAL A 1 95 ? 0.170 -4.299 16.762 1.00 57.03 95 VAL A N 1
ATOM 774 C CA . VAL A 1 95 ? 1.565 -3.882 16.549 1.00 57.03 95 VAL A CA 1
ATOM 775 C C . VAL A 1 95 ? 2.054 -2.952 17.673 1.00 57.03 95 VAL A C 1
ATOM 777 O O . VAL A 1 95 ? 3.249 -2.704 17.787 1.00 57.03 95 VAL A O 1
ATOM 780 N N . GLN A 1 96 ? 1.142 -2.419 18.496 1.00 55.31 96 GLN A N 1
ATOM 781 C CA . GLN A 1 96 ? 1.445 -1.495 19.597 1.00 55.31 96 GLN A CA 1
ATOM 782 C C . GLN A 1 96 ? 1.486 -2.163 20.977 1.00 55.31 96 GLN A C 1
ATOM 784 O O . GLN A 1 96 ? 1.976 -1.534 21.912 1.00 55.31 96 GLN A O 1
ATOM 789 N N . ASP A 1 97 ? 1.008 -3.402 21.111 1.00 52.09 97 ASP A N 1
ATOM 790 C CA . ASP A 1 97 ? 1.197 -4.184 22.333 1.00 52.09 97 ASP A CA 1
ATOM 791 C C . ASP A 1 97 ? 2.640 -4.711 22.410 1.00 52.09 97 ASP A C 1
ATOM 793 O O . ASP A 1 97 ? 3.172 -5.303 21.467 1.00 52.09 97 ASP A O 1
ATOM 797 N N . GLU A 1 98 ? 3.273 -4.481 23.560 1.00 48.34 98 GLU A N 1
ATOM 798 C CA . GLU A 1 98 ? 4.687 -4.738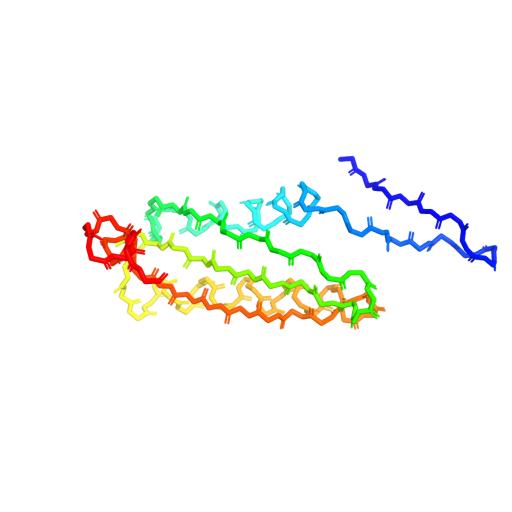 23.870 1.00 48.34 98 GLU A CA 1
ATOM 799 C C . GLU A 1 98 ? 5.134 -6.211 23.696 1.00 48.34 98 GLU A C 1
ATOM 801 O O . GLU A 1 98 ? 6.329 -6.488 23.745 1.00 48.34 98 GLU A O 1
ATOM 806 N N . GLU A 1 99 ? 4.230 -7.155 23.408 1.00 50.28 99 GLU A N 1
ATOM 807 C CA . GLU A 1 99 ? 4.563 -8.565 23.131 1.00 50.28 99 GLU A CA 1
ATOM 808 C C . GLU A 1 99 ? 5.160 -8.820 21.731 1.00 50.28 99 GLU A C 1
ATOM 810 O O . GLU A 1 99 ? 5.793 -9.855 21.529 1.00 50.28 99 GLU A O 1
ATOM 815 N N . PHE A 1 100 ? 5.030 -7.903 20.760 1.00 47.84 100 PHE A N 1
ATOM 816 C CA . PHE A 1 100 ? 5.609 -8.095 19.413 1.00 47.84 100 PHE A CA 1
ATOM 817 C C . PHE A 1 100 ? 7.069 -7.610 19.288 1.00 47.84 100 PHE A C 1
ATOM 819 O O . PHE A 1 100 ? 7.707 -7.820 18.257 1.00 47.84 100 PHE A O 1
ATOM 826 N N . ALA A 1 101 ? 7.611 -6.949 20.317 1.00 47.03 101 ALA A N 1
ATOM 827 C CA . ALA A 1 101 ? 8.969 -6.400 20.305 1.00 47.03 101 ALA A CA 1
ATOM 828 C C . ALA A 1 101 ? 10.057 -7.394 20.770 1.00 47.03 101 ALA A C 1
ATOM 830 O O . ALA A 1 101 ? 11.241 -7.094 20.615 1.00 47.03 101 ALA A O 1
ATOM 831 N N . GLU A 1 102 ? 9.680 -8.565 21.303 1.00 40.41 102 GLU A N 1
ATOM 832 C CA . GLU A 1 102 ? 10.615 -9.574 21.840 1.00 40.41 102 GLU A CA 1
ATOM 833 C C . GLU A 1 102 ? 10.603 -10.942 21.113 1.00 40.41 102 GLU A C 1
ATOM 835 O O . GLU A 1 102 ? 11.151 -11.910 21.643 1.00 40.41 102 GLU A O 1
ATOM 840 N N . ALA A 1 103 ? 10.040 -11.051 19.900 1.00 42.94 103 ALA A N 1
ATOM 841 C CA . ALA A 1 103 ? 10.037 -12.298 19.109 1.00 42.94 103 ALA A CA 1
ATOM 842 C C . ALA A 1 103 ? 10.934 -12.251 17.859 1.00 42.94 103 ALA A C 1
ATOM 844 O O . ALA A 1 103 ? 10.878 -11.248 17.109 1.00 42.94 103 ALA A O 1
#

Secondary structure (DSSP, 8-state):
---EEEETTEEEE---HHHHHHHHHHHHTTTHHHH-SEEEEEEEETTTTEEEEEEEESS-SHHHHHHHHHHHHHHHHHTTTT-EEEEEEEEGGGGTSGGGS--

Radius of gyration: 15.02 Å; chains: 1; bounding box: 34×23×48 Å

Foldseek 3Di:
DFPWDDDPNDTATDDDQVNLVVVLVVLCVVCCVPQPDWDWDWDADRVQQEIEIEIETANPDDPSVVSSVVSQVVVCVVCVVRGHYHYDYHHNVVVVPPVVVPD

Sequence (103 aa):
MRNIVRVDGKERFVPSIETIRFELEGRLRDVEESIGKTHLSIRWEPMSKVARVGACITNYTWEPRMQVLERLVQFQQAHADDFALDFDIVPLNAVQDEEFAEA